Protein AF-A0A848I7A4-F1 (afdb_monomer_lite)

Structure (mmCIF, N/CA/C/O backbone):
data_AF-A0A848I7A4-F1
#
_entry.id   AF-A0A848I7A4-F1
#
loop_
_atom_site.group_PDB
_atom_site.id
_atom_site.type_symbol
_atom_site.label_atom_id
_atom_site.label_alt_id
_atom_site.label_comp_id
_atom_site.label_asym_id
_atom_site.label_entity_id
_atom_site.label_seq_id
_atom_site.pdbx_PDB_ins_code
_atom_site.Cartn_x
_atom_site.Cartn_y
_atom_site.Cartn_z
_atom_site.occupancy
_atom_site.B_iso_or_equiv
_atom_site.auth_seq_id
_atom_site.auth_comp_id
_atom_site.auth_asym_id
_atom_site.auth_atom_id
_atom_site.pdbx_PDB_model_num
ATOM 1 N N . MET A 1 1 ? -10.130 -8.212 60.762 1.00 42.72 1 MET A N 1
ATOM 2 C CA . MET A 1 1 ? -9.037 -9.169 61.033 1.00 42.72 1 MET A CA 1
ATOM 3 C C . MET A 1 1 ? -8.282 -9.344 59.711 1.00 42.72 1 MET A C 1
ATOM 5 O O . MET A 1 1 ? -8.837 -9.931 58.801 1.00 42.72 1 MET A O 1
ATOM 9 N N . THR A 1 2 ? -7.318 -8.463 59.396 1.00 36.44 2 THR A N 1
ATOM 10 C CA . THR A 1 2 ? -5.850 -8.670 59.575 1.00 36.44 2 THR A CA 1
ATOM 11 C C . THR A 1 2 ? -5.337 -9.831 58.704 1.00 36.44 2 THR A C 1
ATOM 13 O O . THR A 1 2 ? -5.617 -10.969 59.042 1.00 36.44 2 THR A O 1
ATOM 16 N N . LYS A 1 3 ? -4.851 -9.596 57.469 1.00 47.56 3 LYS A N 1
ATOM 17 C CA . LYS A 1 3 ? -3.503 -9.137 57.013 1.00 47.56 3 LYS A CA 1
ATOM 18 C C . LYS A 1 3 ? -2.414 -10.243 57.012 1.00 47.56 3 LYS A C 1
ATOM 20 O O . LYS A 1 3 ? -2.333 -10.985 57.978 1.00 47.56 3 LYS A O 1
ATOM 25 N N . PHE A 1 4 ? -1.538 -10.180 55.986 1.00 49.03 4 PHE A N 1
ATOM 26 C CA . PHE A 1 4 ? -0.238 -10.873 55.750 1.00 49.03 4 PHE A CA 1
ATOM 27 C C . PHE A 1 4 ? -0.331 -12.274 55.100 1.00 49.03 4 PHE A C 1
ATOM 29 O O . PHE A 1 4 ? -1.169 -13.063 55.503 1.00 49.03 4 PHE A O 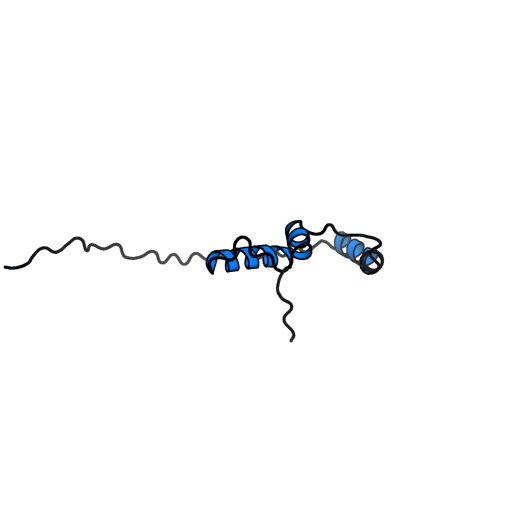1
ATOM 36 N N . SER A 1 5 ? 0.409 -12.656 54.046 1.00 40.31 5 SER A N 1
ATOM 37 C CA . SER A 1 5 ? 1.743 -12.278 53.519 1.00 40.31 5 SER A CA 1
ATOM 38 C C . SER A 1 5 ? 1.704 -12.266 51.976 1.00 40.31 5 SER A C 1
ATOM 40 O O . SER A 1 5 ? 1.105 -13.157 51.390 1.00 40.31 5 SER A O 1
ATOM 42 N N . ALA A 1 6 ? 2.149 -11.251 51.227 1.00 49.16 6 ALA A N 1
ATOM 43 C CA . ALA A 1 6 ? 3.499 -10.687 51.086 1.00 49.16 6 ALA A CA 1
ATOM 44 C C . ALA A 1 6 ? 4.557 -11.705 50.618 1.00 49.16 6 ALA A C 1
ATOM 46 O O . ALA A 1 6 ? 4.708 -12.761 51.217 1.00 49.16 6 ALA A O 1
ATOM 47 N N . ALA A 1 7 ? 5.331 -11.293 49.608 1.00 49.69 7 ALA A N 1
ATOM 48 C CA . ALA A 1 7 ? 6.535 -11.932 49.070 1.00 49.69 7 ALA A CA 1
ATOM 49 C C . ALA A 1 7 ? 6.348 -12.997 47.970 1.00 49.69 7 ALA A C 1
ATOM 51 O O . ALA A 1 7 ? 6.763 -14.141 48.103 1.00 49.69 7 ALA A O 1
ATOM 52 N N . PHE A 1 8 ? 5.869 -12.561 46.801 1.00 47.69 8 PHE A N 1
ATOM 53 C CA . PHE A 1 8 ? 6.470 -13.018 45.540 1.00 47.69 8 PHE A CA 1
ATOM 54 C C . PHE A 1 8 ? 6.900 -11.795 44.723 1.00 47.69 8 PHE A C 1
ATOM 56 O O . PHE A 1 8 ? 6.439 -11.533 43.619 1.00 47.69 8 PHE A O 1
ATOM 63 N N . THR A 1 9 ? 7.753 -10.985 45.348 1.00 53.28 9 THR A N 1
ATOM 64 C CA . THR A 1 9 ? 8.455 -9.871 44.713 1.00 53.28 9 THR A CA 1
ATOM 65 C C . THR A 1 9 ? 9.946 -10.159 44.857 1.00 53.28 9 THR A C 1
ATOM 67 O O . THR A 1 9 ? 10.587 -9.721 45.804 1.00 53.28 9 THR A O 1
ATOM 70 N N . ILE A 1 10 ? 10.471 -10.982 43.950 1.00 57.81 10 ILE A N 1
ATOM 71 C CA . ILE A 1 10 ? 11.904 -11.206 43.709 1.00 57.81 10 ILE A CA 1
ATOM 72 C C . ILE A 1 10 ? 12.037 -11.092 42.185 1.00 57.81 10 ILE A C 1
ATOM 74 O O . ILE A 1 10 ? 11.506 -11.912 41.447 1.00 57.81 10 ILE A O 1
ATOM 78 N N . LEU A 1 11 ? 12.426 -9.914 41.695 1.00 56.78 11 LEU A N 1
ATOM 79 C CA . LEU A 1 11 ? 13.807 -9.623 41.301 1.00 56.78 11 LEU A CA 1
ATOM 80 C C . LEU A 1 11 ? 14.246 -10.482 40.108 1.00 56.78 11 LEU A C 1
ATOM 82 O O . LEU A 1 11 ? 14.845 -11.532 40.296 1.00 56.78 11 LEU A O 1
ATOM 86 N N . VAL A 1 12 ? 14.058 -9.959 38.894 1.00 54.25 12 VAL A N 1
ATOM 87 C CA . VAL A 1 12 ? 15.101 -10.034 37.864 1.00 54.25 12 VAL A CA 1
ATOM 88 C C . VAL A 1 12 ? 15.206 -8.658 37.219 1.00 54.25 12 VAL A C 1
ATOM 90 O O . VAL A 1 12 ? 14.353 -8.216 36.453 1.00 54.25 12 VAL A O 1
ATOM 93 N N . LEU A 1 13 ? 16.259 -7.966 37.638 1.00 55.47 13 LEU A N 1
ATOM 94 C CA . LEU A 1 13 ? 16.829 -6.791 37.007 1.00 55.47 13 LEU A CA 1
ATOM 95 C C . LEU A 1 13 ? 17.390 -7.175 35.623 1.00 55.47 13 LEU A C 1
ATOM 97 O O . LEU A 1 13 ? 17.887 -8.282 35.436 1.00 55.47 13 LEU A O 1
ATOM 101 N N . THR A 1 14 ? 17.414 -6.189 34.724 1.00 56.66 14 THR A N 1
ATOM 102 C CA . THR A 1 14 ? 18.344 -6.038 33.587 1.00 56.66 14 THR A CA 1
ATOM 103 C C . THR A 1 14 ? 18.232 -7.001 32.398 1.00 56.66 14 THR A C 1
ATOM 105 O O . THR A 1 14 ? 18.855 -8.054 32.365 1.00 56.66 14 THR A O 1
ATOM 108 N N . PHE A 1 15 ? 17.604 -6.511 31.325 1.00 49.47 15 PHE A N 1
ATOM 109 C CA . PHE A 1 15 ? 18.113 -6.700 29.963 1.00 49.47 15 PHE A CA 1
ATOM 110 C C . PHE A 1 15 ? 18.270 -5.322 29.308 1.00 49.47 15 PHE A C 1
ATOM 112 O O . PHE A 1 15 ? 17.401 -4.835 28.593 1.00 49.47 15 PHE A O 1
ATOM 119 N N . ALA A 1 16 ? 19.388 -4.661 29.610 1.00 54.28 16 ALA A N 1
ATOM 120 C CA . ALA A 1 16 ? 19.929 -3.610 28.762 1.00 54.28 16 ALA A CA 1
ATOM 121 C C . ALA A 1 16 ? 20.895 -4.284 27.780 1.00 54.28 16 ALA A C 1
ATOM 123 O O . ALA A 1 16 ? 22.098 -4.336 28.021 1.00 54.28 16 ALA A O 1
ATOM 124 N N . SER A 1 17 ? 20.364 -4.834 26.687 1.00 49.06 17 SER A N 1
ATOM 125 C CA . SER A 1 17 ? 21.176 -5.078 25.497 1.00 49.06 17 SER A CA 1
ATOM 126 C C . SER A 1 17 ? 21.112 -3.825 24.640 1.00 49.06 17 SER A C 1
ATOM 128 O O . SER A 1 17 ? 20.156 -3.607 23.900 1.00 49.06 17 SER A O 1
ATOM 130 N N . ALA A 1 18 ? 22.166 -3.015 24.731 1.00 54.25 18 ALA A N 1
ATOM 131 C CA . ALA A 1 18 ? 22.606 -2.186 23.622 1.00 54.25 18 ALA A CA 1
ATOM 132 C C . ALA A 1 18 ? 23.062 -3.132 22.496 1.00 54.25 18 ALA A C 1
ATOM 134 O O . ALA A 1 18 ? 24.239 -3.458 22.365 1.00 54.25 18 ALA A O 1
ATOM 135 N N . GLY A 1 19 ? 22.099 -3.655 21.740 1.00 42.62 19 GLY A N 1
ATOM 136 C CA . GLY A 1 19 ? 22.358 -4.308 20.468 1.00 42.62 19 GLY A CA 1
ATOM 137 C C . GLY A 1 19 ? 22.520 -3.226 19.414 1.00 42.62 19 GLY A C 1
ATOM 138 O O . GLY A 1 19 ? 21.533 -2.664 18.950 1.00 42.62 19 GLY A O 1
ATOM 139 N N . ALA A 1 20 ? 23.763 -2.910 19.057 1.00 51.41 20 ALA A N 1
ATOM 140 C CA . ALA A 1 20 ? 24.053 -2.202 17.822 1.00 51.41 20 ALA A CA 1
ATOM 141 C C . ALA A 1 20 ? 23.571 -3.075 16.650 1.00 51.41 20 ALA A C 1
ATOM 143 O O . ALA A 1 20 ? 24.226 -4.047 16.290 1.00 51.41 20 ALA A O 1
ATOM 144 N N . ALA A 1 21 ? 22.402 -2.757 16.100 1.00 52.06 21 ALA A N 1
ATOM 145 C CA . ALA A 1 21 ? 21.865 -3.394 14.904 1.00 52.06 21 ALA A CA 1
ATOM 146 C C . ALA A 1 21 ? 21.061 -2.370 14.090 1.00 52.06 21 ALA A C 1
ATOM 148 O O . ALA A 1 21 ? 19.847 -2.458 13.955 1.00 52.06 21 ALA A O 1
ATOM 149 N N . GLN A 1 22 ? 21.754 -1.374 13.543 1.00 40.78 22 GLN A N 1
ATOM 150 C CA . GLN A 1 22 ? 21.393 -0.857 12.225 1.00 40.78 22 GLN A CA 1
ATOM 151 C C . GLN A 1 22 ? 22.441 -1.407 11.266 1.00 40.78 22 GLN A C 1
ATOM 153 O O . GLN A 1 22 ? 23.436 -0.758 10.943 1.00 40.78 22 GLN A O 1
ATOM 158 N N . GLU A 1 23 ? 22.235 -2.663 10.869 1.00 46.38 23 GLU A N 1
ATOM 159 C CA . GLU A 1 23 ? 22.761 -3.132 9.596 1.00 46.38 23 GLU A CA 1
ATOM 160 C C . GLU A 1 23 ? 22.233 -2.167 8.538 1.00 46.38 23 GLU A C 1
ATOM 162 O O . GLU A 1 23 ? 21.035 -1.884 8.471 1.00 46.38 23 GLU A O 1
ATOM 167 N N . GLY A 1 24 ? 23.164 -1.554 7.811 1.00 38.62 24 GLY A N 1
ATOM 168 C CA . GLY A 1 24 ? 22.860 -0.491 6.874 1.00 38.62 24 GLY A CA 1
ATOM 169 C C . GLY A 1 24 ? 21.736 -0.894 5.931 1.00 38.62 24 GLY A C 1
ATOM 170 O O . GLY A 1 24 ? 21.742 -1.994 5.379 1.00 38.62 24 GLY A O 1
ATOM 171 N N . HIS A 1 25 ? 20.809 0.037 5.718 1.00 36.25 25 HIS A N 1
ATOM 172 C CA . HIS A 1 25 ? 19.951 0.046 4.548 1.00 36.25 25 HIS A CA 1
ATOM 173 C C . HIS A 1 25 ? 20.866 -0.068 3.320 1.00 36.25 25 HIS A C 1
ATOM 175 O O . HIS A 1 25 ? 21.509 0.897 2.902 1.00 36.25 25 HIS A O 1
ATOM 181 N N . LYS A 1 26 ? 21.020 -1.289 2.802 1.00 40.69 26 LYS A N 1
ATOM 182 C CA . LYS A 1 26 ? 21.659 -1.553 1.519 1.00 40.69 26 LYS A CA 1
ATOM 183 C C . LYS A 1 26 ? 20.697 -1.016 0.474 1.00 40.69 26 LYS A C 1
ATOM 185 O O . LYS A 1 26 ? 19.854 -1.745 -0.035 1.00 40.69 26 LYS A O 1
ATOM 190 N N . GLU A 1 27 ? 20.829 0.270 0.177 1.00 49.62 27 GLU A N 1
ATOM 191 C CA . GLU A 1 27 ? 20.315 0.837 -1.057 1.00 49.62 27 GLU A CA 1
ATOM 192 C C . GLU A 1 27 ? 20.921 0.004 -2.192 1.00 49.62 27 GLU A C 1
ATOM 194 O O . GLU A 1 27 ? 22.134 0.024 -2.436 1.00 49.62 27 GLU A O 1
ATOM 199 N N . SER A 1 28 ? 20.089 -0.832 -2.813 1.00 47.50 28 SER A N 1
ATOM 200 C CA . SER A 1 28 ? 20.472 -1.624 -3.974 1.00 47.50 28 SER A CA 1
ATOM 201 C C . SER A 1 28 ? 20.674 -0.658 -5.134 1.00 47.50 28 SER A C 1
ATOM 203 O O . SER A 1 28 ? 19.760 -0.354 -5.898 1.00 47.50 28 SER A O 1
ATOM 205 N N . LYS A 1 29 ? 21.885 -0.108 -5.219 1.00 51.09 29 LYS A N 1
ATOM 206 C CA . LYS A 1 29 ? 22.315 0.782 -6.289 1.00 51.09 29 LYS A CA 1
ATOM 207 C C . LYS A 1 29 ? 22.263 0.006 -7.602 1.00 51.09 29 LYS A C 1
ATOM 209 O O . LYS A 1 29 ? 23.176 -0.762 -7.905 1.00 51.09 29 LYS A O 1
ATOM 214 N N . ASN A 1 30 ? 21.194 0.207 -8.371 1.00 57.06 30 ASN A N 1
ATOM 215 C CA . ASN A 1 30 ? 21.060 -0.342 -9.716 1.00 57.06 30 ASN A CA 1
ATOM 216 C C . ASN A 1 30 ? 22.304 0.047 -10.529 1.00 57.06 30 ASN A C 1
ATOM 218 O O . ASN A 1 30 ? 22.607 1.228 -10.735 1.00 57.06 30 ASN A O 1
ATOM 222 N N . THR A 1 31 ? 23.087 -0.964 -10.901 1.00 56.91 31 THR A N 1
ATOM 223 C CA . THR A 1 31 ? 24.374 -0.791 -11.579 1.00 56.91 31 THR A CA 1
ATOM 224 C C . THR A 1 31 ? 24.162 -0.118 -12.940 1.00 56.91 31 THR A C 1
ATOM 226 O O . THR A 1 31 ? 23.108 -0.261 -13.557 1.00 56.91 31 THR A O 1
ATOM 229 N N . GLY A 1 32 ? 25.130 0.687 -13.394 1.00 64.25 32 GLY A N 1
ATOM 230 C CA . GLY A 1 32 ? 24.935 1.718 -14.428 1.00 64.25 32 GLY A CA 1
ATOM 231 C C . GLY A 1 32 ? 24.281 1.282 -15.749 1.00 64.25 32 GLY A C 1
ATOM 232 O O . GLY A 1 32 ? 23.707 2.121 -16.434 1.00 64.25 32 GLY A O 1
ATOM 233 N N . THR A 1 33 ? 24.293 -0.002 -16.104 1.00 65.00 33 THR A N 1
ATOM 234 C CA . THR A 1 33 ? 23.614 -0.524 -17.300 1.00 65.00 33 THR A CA 1
ATOM 235 C C . THR A 1 33 ? 22.090 -0.566 -17.173 1.00 65.00 33 THR A C 1
ATOM 237 O O . THR A 1 33 ? 21.393 -0.286 -18.150 1.00 65.00 33 THR A O 1
ATOM 240 N N . ASP A 1 34 ? 21.561 -0.871 -15.987 1.00 66.38 34 ASP A N 1
ATOM 241 C CA . ASP A 1 34 ? 20.113 -0.944 -15.752 1.00 66.38 34 ASP A CA 1
ATOM 242 C C . ASP A 1 34 ? 19.502 0.454 -15.645 1.00 66.38 34 ASP A C 1
ATOM 244 O O . ASP A 1 34 ? 18.433 0.711 -16.199 1.00 66.38 34 ASP A O 1
ATOM 248 N N . SER A 1 35 ? 20.241 1.388 -15.043 1.00 68.31 35 SER A N 1
ATOM 249 C CA . SER A 1 35 ? 19.879 2.808 -14.976 1.00 68.31 35 SER A CA 1
ATOM 250 C C . SER A 1 35 ? 19.888 3.482 -16.355 1.00 68.31 35 SER A C 1
ATOM 252 O O . SER A 1 35 ? 18.999 4.265 -16.674 1.00 68.31 35 SER A O 1
ATOM 254 N N . VAL A 1 36 ? 20.844 3.150 -17.231 1.00 73.88 36 VAL A N 1
ATOM 255 C CA . VAL A 1 36 ? 20.851 3.671 -18.613 1.00 73.88 36 VAL A CA 1
ATOM 256 C C . VAL A 1 36 ? 19.665 3.129 -19.418 1.00 73.88 36 VAL A C 1
ATOM 258 O O . VAL A 1 36 ? 19.010 3.878 -20.145 1.00 73.88 36 VAL A O 1
ATOM 261 N N . ARG A 1 37 ? 19.341 1.839 -19.264 1.00 71.06 37 ARG A N 1
ATOM 262 C CA . ARG A 1 37 ? 18.173 1.231 -19.918 1.00 71.06 37 ARG A CA 1
ATOM 263 C C . ARG A 1 37 ? 16.857 1.817 -19.400 1.00 71.06 37 ARG A C 1
ATOM 265 O O . ARG A 1 37 ? 15.944 2.044 -20.196 1.00 71.06 37 ARG A O 1
ATOM 272 N N . SER A 1 38 ? 16.752 2.076 -18.096 1.00 73.25 38 SER A N 1
ATOM 273 C CA . SER A 1 38 ? 15.547 2.657 -17.506 1.00 73.25 38 SER A CA 1
ATOM 274 C C . SER A 1 38 ? 15.299 4.081 -18.015 1.00 73.25 38 SER A C 1
ATOM 276 O O . SER A 1 38 ? 14.162 4.364 -18.395 1.00 73.25 38 SER A O 1
ATOM 278 N N . ILE A 1 39 ? 16.345 4.908 -18.152 1.00 75.69 39 ILE A N 1
ATOM 279 C CA . ILE A 1 39 ? 16.261 6.262 -18.730 1.00 75.69 39 ILE A CA 1
ATOM 280 C C . ILE A 1 39 ? 15.843 6.223 -20.203 1.00 75.69 39 ILE A C 1
ATOM 282 O O . ILE A 1 39 ? 14.914 6.922 -20.594 1.00 75.69 39 ILE A O 1
ATOM 286 N N . ALA A 1 40 ? 16.450 5.360 -21.023 1.00 83.75 40 ALA A N 1
ATOM 287 C CA . ALA A 1 40 ? 16.083 5.255 -22.440 1.00 83.75 40 ALA A CA 1
ATOM 288 C C . ALA A 1 40 ? 14.603 4.873 -22.652 1.00 83.75 40 ALA A C 1
ATOM 290 O O . ALA A 1 40 ? 13.994 5.246 -23.652 1.00 83.75 40 ALA A O 1
ATOM 291 N N . SER A 1 41 ? 14.017 4.142 -21.699 1.00 81.12 41 SER A N 1
ATOM 292 C CA . SER A 1 41 ? 12.608 3.736 -21.735 1.00 81.12 41 SER A CA 1
ATOM 293 C C . SER A 1 41 ? 11.624 4.774 -21.178 1.00 81.12 41 SER A C 1
ATOM 295 O O . SER A 1 41 ? 10.419 4.565 -21.317 1.00 81.12 41 SER A O 1
ATOM 297 N N . GLN A 1 42 ? 12.092 5.867 -20.558 1.00 84.38 42 GLN A N 1
ATOM 298 C CA . GLN A 1 42 ? 11.219 6.853 -19.904 1.00 84.38 42 GLN A CA 1
ATOM 299 C C . GLN A 1 42 ? 10.166 7.452 -20.843 1.00 84.38 42 GLN A C 1
ATOM 301 O O . GLN A 1 42 ? 8.996 7.358 -20.491 1.00 84.38 42 GLN A O 1
ATOM 306 N N . PRO A 1 43 ? 10.485 7.922 -22.069 1.00 84.19 43 PRO A N 1
ATOM 307 C CA . PRO A 1 43 ? 9.459 8.486 -22.948 1.00 84.19 43 PRO A CA 1
ATOM 308 C C . PRO A 1 43 ? 8.328 7.498 -23.261 1.00 84.19 43 PRO A C 1
ATOM 310 O O . PRO A 1 43 ? 7.166 7.880 -23.334 1.00 84.19 43 PRO A O 1
ATOM 313 N N . ALA A 1 44 ? 8.658 6.210 -23.409 1.00 84.75 44 ALA A N 1
ATOM 314 C CA . ALA A 1 44 ? 7.673 5.162 -23.656 1.00 84.75 44 ALA A CA 1
ATOM 315 C C . ALA A 1 44 ? 6.825 4.842 -22.411 1.00 84.75 44 ALA A C 1
ATOM 317 O O . ALA A 1 44 ? 5.660 4.473 -22.552 1.00 84.75 44 ALA A O 1
ATOM 318 N N . LYS A 1 45 ? 7.380 4.991 -21.202 1.00 83.06 45 LYS A N 1
ATOM 319 C CA . LYS A 1 45 ? 6.639 4.875 -19.936 1.00 83.06 45 LYS A CA 1
ATOM 320 C C . LYS A 1 45 ? 5.729 6.086 -19.710 1.00 83.06 45 LYS A C 1
ATOM 322 O O . LYS A 1 45 ? 4.573 5.895 -19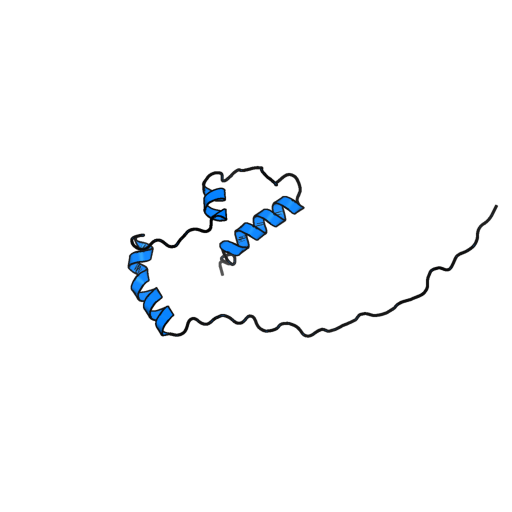.348 1.00 83.06 45 LYS A O 1
ATOM 327 N N . ASP A 1 46 ? 6.207 7.290 -20.019 1.00 80.44 46 ASP A N 1
ATOM 328 C CA . ASP A 1 46 ? 5.476 8.551 -19.839 1.00 80.44 46 ASP A CA 1
ATOM 329 C C . ASP A 1 46 ? 4.226 8.625 -20.727 1.00 80.44 46 ASP A C 1
ATOM 331 O O . ASP A 1 46 ? 3.163 9.041 -20.273 1.00 80.44 46 ASP A O 1
ATOM 335 N N . VAL A 1 47 ? 4.316 8.160 -21.982 1.00 86.06 47 VAL A N 1
ATOM 336 C CA . VAL A 1 47 ? 3.151 8.066 -22.889 1.00 86.06 47 VAL A CA 1
ATOM 337 C C . VAL A 1 47 ? 2.339 6.776 -22.708 1.00 86.06 47 VAL A C 1
ATOM 339 O O . VAL A 1 47 ? 1.417 6.508 -23.478 1.00 86.06 47 VAL A O 1
ATOM 342 N N . GLY A 1 48 ? 2.688 5.942 -21.723 1.00 76.44 48 GLY A N 1
ATOM 343 C CA . GLY A 1 48 ? 1.994 4.688 -21.420 1.00 76.44 48 GLY A CA 1
ATOM 344 C C . GLY A 1 48 ? 2.144 3.578 -22.471 1.00 76.44 48 GLY A C 1
ATOM 345 O O . GLY A 1 48 ? 1.412 2.589 -22.414 1.00 76.44 48 GLY A O 1
ATOM 346 N N . ALA A 1 49 ? 3.082 3.706 -23.418 1.00 81.69 49 ALA A N 1
ATOM 347 C CA . ALA A 1 49 ? 3.409 2.662 -24.396 1.00 81.69 49 ALA A CA 1
ATOM 348 C C . ALA A 1 49 ? 4.085 1.441 -23.743 1.00 81.69 49 ALA A C 1
ATOM 350 O O . ALA A 1 49 ? 3.973 0.325 -24.247 1.00 81.69 49 ALA A O 1
ATOM 351 N N . VAL A 1 50 ? 4.747 1.643 -22.601 1.00 77.12 50 VAL A N 1
ATOM 352 C CA . VAL A 1 50 ? 5.279 0.584 -21.735 1.00 77.12 50 VAL A CA 1
ATOM 353 C C . VAL A 1 50 ? 4.585 0.677 -20.381 1.00 77.12 50 VAL A C 1
ATOM 355 O O . VAL A 1 50 ? 4.852 1.592 -19.603 1.00 77.12 50 VAL A O 1
ATOM 358 N N . LYS A 1 51 ? 3.701 -0.280 -20.086 1.00 70.31 51 LYS A N 1
ATOM 359 C CA . LYS A 1 51 ? 3.014 -0.361 -18.791 1.00 70.31 51 LYS A CA 1
ATOM 360 C C . LYS A 1 51 ? 3.895 -1.065 -17.766 1.00 70.31 51 LYS A C 1
ATOM 362 O O . LYS A 1 51 ? 4.550 -2.054 -18.082 1.00 70.31 51 LYS A O 1
ATOM 367 N N . GLN A 1 52 ? 3.918 -0.530 -16.553 1.00 74.25 52 GLN A N 1
ATOM 368 C CA . GLN A 1 52 ? 4.384 -1.261 -15.381 1.00 74.25 52 GLN A CA 1
ATOM 369 C C . GLN A 1 52 ? 3.177 -1.979 -14.773 1.00 74.25 52 GLN A C 1
ATOM 371 O O . GLN A 1 52 ? 2.069 -1.434 -14.798 1.00 74.25 52 GLN A O 1
ATOM 376 N N . ASP A 1 53 ? 3.379 -3.189 -14.261 1.00 84.88 53 ASP A N 1
ATOM 377 C CA . ASP A 1 53 ? 2.314 -3.908 -13.569 1.00 84.88 53 ASP A CA 1
ATOM 378 C C . ASP A 1 53 ? 1.940 -3.161 -12.285 1.00 84.88 53 ASP A C 1
ATOM 380 O O . ASP A 1 53 ? 2.804 -2.771 -11.499 1.00 84.88 53 ASP A O 1
ATOM 384 N N . ILE A 1 54 ? 0.641 -2.933 -12.089 1.00 89.19 54 ILE A N 1
ATOM 385 C CA . ILE A 1 54 ? 0.119 -2.250 -10.904 1.00 89.19 54 ILE A CA 1
ATOM 386 C C . ILE A 1 54 ? -0.076 -3.299 -9.798 1.00 89.19 54 ILE A C 1
ATOM 388 O O . ILE A 1 54 ? -0.768 -4.292 -10.043 1.00 89.19 54 ILE A O 1
ATOM 392 N N . PRO A 1 55 ? 0.475 -3.094 -8.585 1.00 92.44 55 PRO A N 1
ATOM 393 C CA . PRO A 1 55 ? 0.263 -3.994 -7.457 1.00 92.44 55 PRO A CA 1
ATOM 394 C C . PRO A 1 55 ? -1.230 -4.296 -7.208 1.00 92.44 55 PRO A C 1
ATOM 396 O O . PRO A 1 55 ? -2.050 -3.372 -7.237 1.00 92.44 55 PRO A O 1
ATOM 399 N N . PRO A 1 56 ? -1.614 -5.557 -6.912 1.00 93.56 56 PRO A N 1
ATOM 400 C CA . PRO A 1 56 ? -3.019 -5.942 -6.738 1.00 93.56 56 PRO A CA 1
ATOM 401 C C . PRO A 1 56 ? -3.774 -5.135 -5.676 1.00 93.56 56 PRO A C 1
ATOM 403 O O . PRO A 1 56 ? -4.954 -4.837 -5.858 1.00 93.56 56 PRO A O 1
ATOM 406 N N . ILE A 1 57 ? -3.097 -4.739 -4.595 1.00 93.00 57 ILE A N 1
ATOM 407 C CA . ILE A 1 57 ? -3.692 -3.901 -3.549 1.00 93.00 57 ILE A CA 1
ATOM 408 C C . ILE A 1 57 ? -4.124 -2.529 -4.085 1.00 93.00 57 ILE A C 1
ATOM 410 O O . ILE A 1 57 ? -5.216 -2.064 -3.759 1.00 93.00 57 ILE A O 1
ATOM 414 N N . LEU A 1 58 ? -3.336 -1.923 -4.980 1.00 94.38 58 LEU A N 1
ATOM 415 C CA . LEU A 1 58 ? -3.661 -0.636 -5.598 1.00 94.38 58 LEU A CA 1
ATOM 416 C C . LEU A 1 58 ? -4.813 -0.765 -6.596 1.00 94.38 58 LEU A C 1
ATOM 418 O O . LEU A 1 58 ? -5.657 0.124 -6.676 1.00 94.38 58 LEU A O 1
ATOM 422 N N . LEU A 1 59 ? -4.896 -1.888 -7.319 1.00 94.88 59 LEU A N 1
ATOM 423 C CA . LEU A 1 59 ? -6.042 -2.181 -8.186 1.00 94.88 59 LEU A CA 1
ATOM 424 C C . LEU A 1 59 ? -7.333 -2.323 -7.372 1.00 94.88 59 LEU A C 1
ATOM 426 O O . LEU A 1 59 ? -8.352 -1.728 -7.725 1.00 94.88 59 LEU A O 1
ATOM 430 N N . SER A 1 60 ? -7.280 -3.064 -6.262 1.00 92.44 60 SER A N 1
ATOM 431 C CA . SER A 1 60 ? -8.414 -3.230 -5.351 1.00 92.44 60 SER A CA 1
ATOM 432 C C . SER A 1 60 ? -8.862 -1.883 -4.778 1.00 92.44 60 SER A C 1
ATOM 434 O O . SER A 1 60 ? -10.030 -1.513 -4.924 1.00 92.44 60 SER A O 1
ATOM 436 N N . ALA A 1 61 ? -7.927 -1.107 -4.221 1.00 93.25 61 ALA A N 1
ATOM 437 C CA . ALA A 1 61 ? -8.198 0.216 -3.665 1.00 93.25 61 ALA A CA 1
ATOM 438 C C . ALA A 1 61 ? -8.761 1.186 -4.718 1.00 93.25 61 ALA A C 1
ATOM 440 O O . ALA A 1 61 ? -9.738 1.884 -4.455 1.00 93.25 61 ALA A O 1
ATOM 441 N N . SER A 1 62 ? -8.217 1.184 -5.940 1.00 94.62 62 SER A N 1
ATOM 442 C CA . SER A 1 62 ? -8.730 2.012 -7.038 1.00 94.62 62 SER A CA 1
ATOM 443 C C . SER A 1 62 ? -10.139 1.611 -7.477 1.00 94.62 62 SER A C 1
ATOM 445 O O . SER A 1 62 ? -10.895 2.469 -7.930 1.00 94.62 62 SER A O 1
ATOM 447 N N . SER A 1 63 ? -10.490 0.326 -7.396 1.00 96.44 63 SER A N 1
ATOM 448 C CA . SER A 1 63 ? -11.808 -0.166 -7.812 1.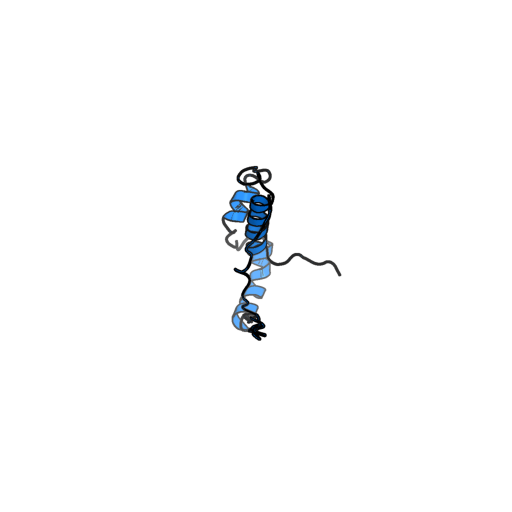00 96.44 63 SER A CA 1
ATOM 449 C C . SER A 1 63 ? -12.919 0.158 -6.805 1.00 96.44 63 SER A C 1
ATOM 451 O O . SER A 1 63 ? -14.077 0.293 -7.200 1.00 96.44 63 SER A O 1
ATOM 453 N N . ASN A 1 64 ? -12.573 0.315 -5.521 1.00 95.12 64 ASN A N 1
ATOM 454 C CA . ASN A 1 64 ? -13.505 0.638 -4.440 1.00 95.12 64 ASN A CA 1
ATOM 455 C C . ASN A 1 64 ? -12.845 1.556 -3.383 1.00 95.12 64 ASN A C 1
ATOM 457 O O . ASN A 1 64 ? -12.524 1.107 -2.281 1.00 95.12 64 ASN A O 1
ATOM 461 N N . PRO A 1 65 ? -12.647 2.853 -3.682 1.00 90.94 65 PRO A N 1
ATOM 462 C CA . PRO A 1 65 ? -11.833 3.762 -2.861 1.00 90.94 65 PRO A CA 1
ATOM 463 C C . PRO A 1 65 ? -12.428 4.101 -1.486 1.00 90.94 65 PRO A C 1
ATOM 465 O O . PRO A 1 65 ? -11.738 4.654 -0.635 1.00 90.94 65 PRO A O 1
ATOM 468 N N . TYR A 1 66 ? -13.701 3.775 -1.256 1.00 91.06 66 TYR A N 1
ATOM 469 C CA . TYR A 1 66 ? -14.389 3.984 0.021 1.00 91.06 66 TYR A CA 1
ATOM 470 C C . TYR A 1 66 ? -14.843 2.666 0.653 1.00 91.06 66 TYR A C 1
ATOM 472 O O . TYR A 1 66 ? -15.832 2.644 1.395 1.00 91.06 66 TYR A O 1
ATOM 480 N N . ASP A 1 67 ? -14.148 1.561 0.357 1.00 91.69 67 ASP A N 1
ATOM 481 C CA . ASP A 1 67 ? -14.402 0.297 1.037 1.00 91.69 67 ASP A CA 1
ATOM 482 C C . ASP A 1 67 ? -14.261 0.464 2.559 1.00 91.69 67 ASP A C 1
ATOM 484 O O . ASP A 1 67 ? -13.357 1.122 3.074 1.00 91.69 67 ASP A O 1
ATOM 488 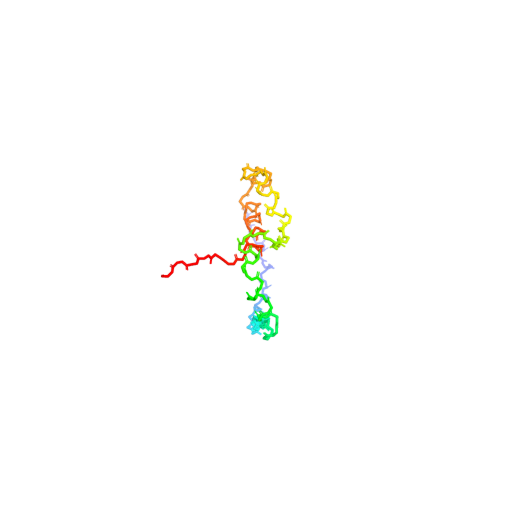N N . ARG A 1 68 ? -15.197 -0.139 3.287 1.00 91.06 68 ARG A N 1
ATOM 489 C CA . ARG A 1 68 ? -15.262 -0.134 4.754 1.00 91.06 68 ARG A CA 1
ATOM 490 C C . ARG A 1 68 ? -14.925 -1.503 5.342 1.00 91.06 68 ARG A C 1
ATOM 492 O O . ARG A 1 68 ? -15.061 -1.716 6.553 1.00 91.06 68 ARG A O 1
ATOM 499 N N . ALA A 1 69 ? -14.547 -2.462 4.499 1.00 89.06 69 ALA A N 1
ATOM 500 C CA . ALA A 1 69 ? -14.028 -3.743 4.935 1.00 89.06 69 ALA A CA 1
ATOM 501 C C . ALA A 1 69 ? -12.788 -3.522 5.812 1.00 89.06 69 ALA A C 1
ATOM 503 O O . ALA A 1 69 ? -11.885 -2.769 5.468 1.00 89.06 69 ALA A O 1
ATOM 504 N N . SER A 1 70 ? -12.743 -4.186 6.968 1.00 86.75 70 SER A N 1
ATOM 505 C CA . SER A 1 70 ? -11.611 -4.090 7.900 1.00 86.75 70 SER A CA 1
ATOM 506 C C . SER A 1 70 ? -11.277 -2.659 8.358 1.00 86.75 70 SER A C 1
ATOM 508 O O . SER A 1 70 ? -10.112 -2.340 8.546 1.00 86.75 70 SER A O 1
ATOM 510 N N . THR A 1 71 ? -12.264 -1.779 8.546 1.00 94.12 71 THR A N 1
ATOM 511 C CA . THR A 1 71 ? -12.044 -0.433 9.122 1.00 94.12 71 THR A CA 1
ATOM 512 C C . THR A 1 71 ? -12.833 -0.219 10.419 1.00 94.12 71 THR A C 1
ATOM 514 O O . THR A 1 71 ? -13.265 0.897 10.714 1.00 94.12 71 THR A O 1
ATOM 517 N N . ARG A 1 72 ? -13.113 -1.287 11.180 1.00 95.25 72 ARG A N 1
ATOM 518 C CA . ARG A 1 72 ? -13.964 -1.231 12.384 1.00 95.25 72 ARG A CA 1
ATOM 519 C C . ARG A 1 72 ? -13.192 -0.802 13.623 1.00 95.25 72 ARG A C 1
ATOM 521 O O . ARG A 1 72 ? -13.788 -0.252 14.545 1.00 95.25 72 ARG A O 1
ATOM 528 N N . THR A 1 73 ? -11.887 -1.056 13.658 1.00 96.81 73 THR A N 1
ATOM 529 C CA . THR A 1 73 ? -11.012 -0.642 14.761 1.00 96.81 73 THR A CA 1
ATOM 530 C C . THR A 1 73 ? -9.829 0.175 14.258 1.00 96.81 73 THR A C 1
ATOM 532 O O . THR A 1 73 ? -9.370 0.005 13.128 1.00 96.81 73 THR A O 1
ATOM 535 N N . CYS A 1 74 ? -9.264 1.018 15.126 1.00 96.75 74 CYS A N 1
ATOM 536 C CA . CYS A 1 74 ? -8.073 1.800 14.789 1.00 96.75 74 CYS A CA 1
ATOM 537 C C . CYS A 1 74 ? -6.876 0.918 14.398 1.00 96.75 74 CYS A C 1
ATOM 539 O O . CYS A 1 74 ? -6.043 1.336 13.603 1.00 96.75 74 CYS A O 1
ATOM 541 N N . ASN A 1 75 ? -6.769 -0.297 14.949 1.00 97.50 75 ASN A N 1
ATOM 542 C CA . ASN A 1 75 ? -5.694 -1.221 14.586 1.00 97.50 75 ASN A CA 1
ATOM 543 C C . ASN A 1 75 ? -5.847 -1.753 13.162 1.00 97.50 75 ASN A C 1
ATOM 545 O O . ASN A 1 75 ? -4.849 -1.854 12.457 1.00 97.50 75 ASN A O 1
ATOM 549 N N . GLU A 1 76 ? -7.071 -2.055 12.729 1.00 96.31 76 GLU A N 1
ATOM 550 C CA . GLU A 1 76 ? -7.301 -2.493 11.351 1.00 96.31 76 GLU A CA 1
ATOM 551 C C . GLU A 1 76 ? -7.029 -1.356 10.360 1.00 96.31 76 GLU A C 1
ATOM 553 O O . GLU A 1 76 ? -6.346 -1.578 9.366 1.00 96.31 76 GLU A O 1
ATOM 558 N N . ILE A 1 77 ? -7.463 -0.128 10.676 1.00 94.88 77 ILE A N 1
ATOM 559 C CA . ILE A 1 77 ? -7.192 1.054 9.842 1.00 94.88 77 ILE A CA 1
ATOM 560 C C . ILE A 1 77 ? -5.683 1.264 9.678 1.00 94.88 77 ILE A C 1
ATOM 562 O O . ILE A 1 77 ? -5.203 1.351 8.554 1.00 94.88 77 ILE A O 1
ATOM 566 N N . LYS A 1 78 ? -4.924 1.281 10.783 1.00 96.00 78 LYS A N 1
ATOM 567 C CA . LYS A 1 78 ? -3.458 1.4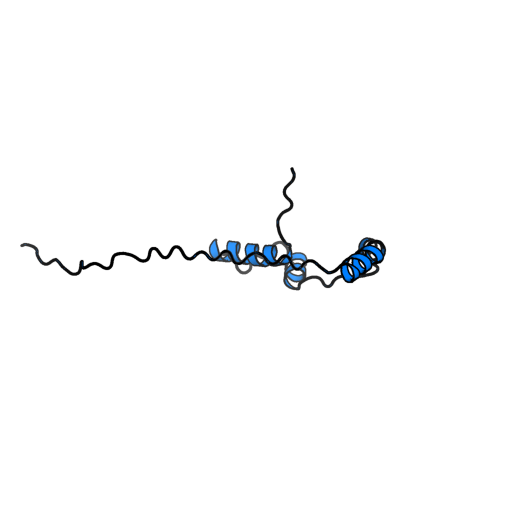22 10.734 1.00 96.00 78 LYS A CA 1
ATOM 568 C C . LYS A 1 78 ? -2.799 0.343 9.878 1.00 96.00 78 LYS A C 1
ATOM 570 O O . LYS A 1 78 ? -1.882 0.649 9.129 1.00 96.00 78 LYS A O 1
ATOM 575 N N . ARG A 1 79 ? -3.253 -0.909 9.997 1.00 95.88 79 ARG A N 1
ATOM 576 C CA . ARG A 1 79 ? -2.714 -2.020 9.204 1.00 95.88 79 ARG A CA 1
ATOM 577 C C . ARG A 1 79 ? -2.972 -1.812 7.712 1.00 95.88 79 ARG A C 1
ATOM 579 O O . ARG A 1 79 ? -2.046 -1.976 6.933 1.00 95.88 79 ARG A O 1
ATOM 586 N N . ASN A 1 80 ? -4.198 -1.450 7.331 1.00 93.69 80 ASN A N 1
ATOM 587 C CA . ASN A 1 80 ? -4.539 -1.253 5.920 1.00 93.69 80 ASN A CA 1
ATOM 588 C C . ASN A 1 80 ? -3.786 -0.058 5.311 1.00 93.69 80 ASN A C 1
ATOM 590 O O . ASN A 1 80 ? -3.396 -0.131 4.155 1.00 93.69 80 ASN A O 1
ATOM 594 N N . ILE A 1 81 ? -3.568 1.018 6.082 1.00 92.88 81 ILE A N 1
ATOM 595 C CA . ILE A 1 81 ? -2.742 2.155 5.643 1.00 92.88 81 ILE A CA 1
ATOM 596 C C . ILE A 1 81 ? -1.300 1.691 5.408 1.00 92.88 81 ILE A C 1
ATOM 598 O O . ILE A 1 81 ? -0.778 1.882 4.321 1.00 92.88 81 ILE A O 1
ATOM 602 N N . ALA A 1 82 ? -0.701 0.975 6.365 1.00 93.88 82 ALA A N 1
ATOM 603 C CA . ALA A 1 82 ? 0.672 0.488 6.230 1.00 93.88 82 ALA A CA 1
ATOM 604 C C . ALA A 1 82 ? 0.873 -0.464 5.033 1.00 93.88 82 ALA A C 1
ATOM 606 O O . ALA A 1 82 ? 1.919 -0.435 4.397 1.00 93.88 82 ALA A O 1
ATOM 607 N N . GLU A 1 83 ? -0.119 -1.303 4.718 1.00 93.50 83 GLU A N 1
ATOM 608 C CA . GLU A 1 83 ? -0.083 -2.185 3.541 1.00 93.50 83 GLU A CA 1
ATOM 609 C C . GLU A 1 83 ? -0.090 -1.389 2.226 1.00 93.50 83 GLU A C 1
ATOM 611 O O . GLU A 1 83 ? 0.523 -1.797 1.240 1.00 93.50 83 GLU A O 1
ATOM 616 N N . LEU A 1 84 ? -0.776 -0.244 2.215 1.00 93.81 84 LEU A N 1
ATOM 617 C CA . LEU A 1 84 ? -0.806 0.657 1.072 1.00 93.81 84 LEU A CA 1
ATOM 618 C C . LEU A 1 84 ? 0.511 1.436 0.942 1.00 93.81 84 LEU A C 1
ATOM 620 O O . LEU A 1 84 ? 1.060 1.523 -0.154 1.00 93.81 84 LEU A O 1
ATOM 624 N N . ASP A 1 85 ? 1.043 1.943 2.053 1.00 93.94 85 ASP A N 1
ATOM 625 C CA . ASP A 1 85 ? 2.296 2.707 2.081 1.00 93.94 85 ASP A CA 1
ATOM 626 C C . ASP A 1 85 ? 3.498 1.853 1.635 1.00 93.94 85 ASP A C 1
ATOM 628 O O . ASP A 1 85 ? 4.371 2.340 0.917 1.00 93.94 85 ASP A O 1
ATOM 632 N N . ASP A 1 86 ? 3.514 0.556 1.974 1.00 93.38 86 ASP A N 1
ATOM 633 C CA . ASP A 1 86 ? 4.574 -0.386 1.574 1.00 93.38 86 ASP A CA 1
ATOM 634 C C . ASP A 1 86 ? 4.765 -0.451 0.047 1.00 93.38 86 ASP A C 1
ATOM 636 O O . ASP A 1 86 ? 5.889 -0.570 -0.444 1.00 93.38 86 ASP A O 1
ATOM 640 N N . VAL A 1 87 ? 3.675 -0.312 -0.718 1.00 94.06 87 VAL A N 1
ATOM 641 C CA . VAL A 1 87 ? 3.716 -0.356 -2.189 1.00 94.06 87 VAL A CA 1
ATOM 642 C C . VAL A 1 87 ? 3.776 1.019 -2.850 1.00 94.06 87 VAL A C 1
ATOM 644 O O . VAL A 1 87 ? 4.178 1.110 -4.012 1.00 94.06 87 VAL A O 1
ATOM 647 N N . LEU A 1 88 ? 3.355 2.078 -2.156 1.00 91.44 88 LEU A N 1
ATOM 648 C CA . LEU A 1 88 ? 3.409 3.452 -2.666 1.00 91.44 88 LEU A CA 1
ATOM 649 C C . LEU A 1 88 ? 4.796 4.080 -2.484 1.00 91.44 88 LEU A C 1
ATOM 651 O O . LEU A 1 88 ? 5.164 4.973 -3.250 1.00 91.44 88 LEU A O 1
ATOM 655 N N . GLY A 1 89 ? 5.585 3.563 -1.541 1.00 88.12 89 GLY A N 1
ATOM 656 C CA . GLY A 1 89 ? 6.876 4.129 -1.178 1.00 88.12 89 GLY A CA 1
ATOM 657 C C . GLY A 1 89 ? 6.734 5.296 -0.194 1.00 88.12 89 GLY A C 1
ATOM 658 O O . GLY A 1 89 ? 5.638 5.579 0.284 1.00 88.12 89 GLY A O 1
ATOM 659 N N . PRO A 1 90 ? 7.850 5.955 0.158 1.00 86.81 90 PRO A N 1
ATOM 660 C CA . PRO A 1 90 ? 7.832 7.052 1.117 1.00 86.81 90 PRO A CA 1
ATOM 661 C C . PRO A 1 90 ? 7.017 8.240 0.598 1.00 86.81 90 PRO A C 1
ATOM 663 O O . PRO A 1 90 ? 7.035 8.542 -0.598 1.00 86.81 90 PRO A O 1
ATOM 666 N N . ASP A 1 91 ? 6.366 8.939 1.527 1.00 85.19 91 ASP A N 1
ATOM 667 C CA . ASP A 1 91 ? 5.666 10.183 1.231 1.00 85.19 91 ASP A CA 1
ATOM 668 C C . ASP A 1 91 ? 6.604 11.214 0.594 1.00 85.19 91 ASP A C 1
ATOM 670 O O . ASP A 1 91 ? 7.800 11.302 0.894 1.00 85.19 91 ASP A O 1
ATOM 674 N N . PHE A 1 92 ? 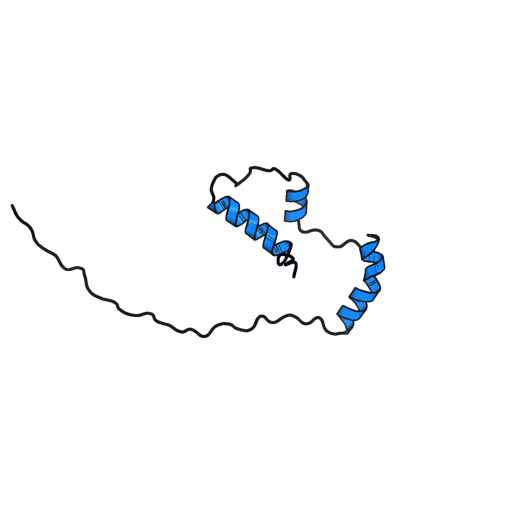6.042 12.021 -0.305 1.00 82.69 92 PHE A N 1
ATOM 675 C CA . PHE A 1 92 ? 6.761 13.138 -0.896 1.00 82.69 92 PHE A CA 1
ATOM 676 C C . PHE A 1 92 ? 6.752 14.333 0.064 1.00 82.69 92 PHE A C 1
ATOM 678 O O . PHE A 1 92 ? 5.760 15.059 0.155 1.00 82.69 92 PHE A O 1
ATOM 685 N N . ASP A 1 93 ? 7.870 14.562 0.753 1.00 82.00 93 ASP A N 1
ATOM 686 C CA . ASP A 1 93 ? 8.080 15.767 1.556 1.00 82.00 93 ASP A CA 1
ATOM 687 C C . ASP A 1 93 ? 8.373 16.974 0.643 1.00 82.00 93 ASP A C 1
ATOM 689 O O . ASP A 1 93 ? 9.369 17.001 -0.086 1.00 82.00 93 ASP A O 1
ATOM 693 N N . VAL A 1 94 ? 7.519 18.003 0.683 1.00 69.00 94 VAL A N 1
ATOM 694 C CA . VAL A 1 94 ? 7.795 19.302 0.045 1.00 69.00 94 VAL A CA 1
ATOM 695 C C . VAL A 1 94 ? 8.732 20.129 0.933 1.00 69.00 94 VAL A C 1
ATOM 697 O O . VAL A 1 94 ? 8.353 20.530 2.033 1.00 69.00 94 VAL A O 1
ATOM 700 N N . GLY A 1 95 ? 9.958 20.367 0.459 1.00 53.03 95 GLY A N 1
ATOM 701 C CA . GLY A 1 95 ? 10.942 21.282 1.058 1.00 53.03 95 GLY A CA 1
ATOM 702 C C . GLY A 1 95 ? 10.944 22.661 0.414 1.00 53.03 95 GLY A C 1
ATOM 703 O O . GLY A 1 95 ? 10.719 22.732 -0.816 1.00 53.03 95 GLY A O 1
#

Sequence (95 aa):
MTKFSAAFTILVLTFASAGAAQEGHKESKNTGTDSVRSIASQPAKDVGAVKQDIPPILLSASSNPYDRASTRTCNEIKRNIAELDDVLGPDFDVG

pLDDT: mean 73.96, std 19.65, range [36.25, 97.5]

Foldseek 3Di:
DDDDDDDPDDDDDDDPPPPPDPPDPPPVPPPPVVVVVVVVCVVCVVVPVDDDDDPPLVVVCVVPVPDCPQVPDPVSVVVSVVVVCVRVDDDDDDD

Secondary structure (DSSP, 8-state):
-------------------------------HHHHHHHHHTHHHHHTTSSPPPPPHHHHHHHH-TT--TT-SSHHHHHHHHHHHHHHH-S-----

Radius of gyration: 25.69 Å; chains: 1; bounding box: 40×34×85 Å